Protein AF-A0A7C3H5M7-F1 (afdb_monomer)

Nearest PDB structures (foldseek):
  8q52-assembly1_A  TM=9.516E-01  e=8.101E-01  Escherichia coli K-12

Structure (mmCIF, N/CA/C/O backbone):
data_AF-A0A7C3H5M7-F1
#
_entry.id   AF-A0A7C3H5M7-F1
#
loop_
_atom_site.group_PDB
_atom_site.id
_atom_site.type_symbol
_atom_site.label_atom_id
_atom_site.label_alt_id
_atom_site.label_comp_id
_atom_site.label_asym_id
_atom_site.label_entity_id
_atom_site.label_seq_id
_atom_site.pdbx_PDB_ins_code
_atom_site.Cartn_x
_atom_site.Cartn_y
_atom_site.Cartn_z
_atom_site.occupancy
_atom_site.B_iso_or_equiv
_atom_site.auth_seq_id
_atom_site.auth_comp_id
_atom_site.auth_asym_id
_atom_site.auth_atom_id
_atom_site.pdbx_PDB_model_num
ATOM 1 N N . MET A 1 1 ? -19.807 23.633 55.716 1.00 58.22 1 MET A N 1
ATOM 2 C CA . MET A 1 1 ? -19.305 23.354 54.350 1.00 58.22 1 MET A CA 1
ATOM 3 C C . MET A 1 1 ? -20.456 23.546 53.366 1.00 58.22 1 MET A C 1
ATOM 5 O O . MET A 1 1 ? -21.461 22.860 53.487 1.00 58.22 1 MET A O 1
ATOM 9 N N . GLY A 1 2 ? -20.400 24.567 52.505 1.00 75.88 2 GLY A N 1
ATOM 10 C CA . GLY A 1 2 ? -21.560 25.015 51.722 1.00 75.88 2 GLY A CA 1
ATOM 11 C C . GLY A 1 2 ? -21.942 24.052 50.594 1.00 75.88 2 GLY A C 1
ATOM 12 O O . GLY A 1 2 ? -21.081 23.541 49.884 1.00 75.88 2 GLY A O 1
ATOM 13 N N . ARG A 1 3 ? -23.249 23.857 50.378 1.00 71.31 3 ARG A N 1
ATOM 14 C CA . ARG A 1 3 ? -23.833 23.004 49.318 1.00 71.31 3 ARG A CA 1
ATOM 15 C C . ARG A 1 3 ? -23.309 23.340 47.907 1.00 71.31 3 ARG A C 1
ATOM 17 O O . ARG A 1 3 ? -23.280 22.479 47.036 1.00 71.31 3 ARG A O 1
ATOM 24 N N . GLN A 1 4 ? -22.862 24.581 47.701 1.00 69.19 4 GLN A N 1
ATOM 25 C CA . GLN A 1 4 ? -22.246 25.072 46.462 1.00 69.19 4 GLN A CA 1
ATOM 26 C C . GLN A 1 4 ? -20.819 24.540 46.244 1.00 69.19 4 GLN A C 1
ATOM 28 O O . GLN A 1 4 ? -20.422 24.287 45.110 1.00 69.19 4 GLN A O 1
ATOM 33 N N . THR A 1 5 ? -20.058 24.322 47.320 1.00 73.12 5 THR A N 1
ATOM 34 C CA . THR A 1 5 ? -18.701 23.760 47.263 1.00 73.12 5 THR A CA 1
ATOM 35 C C . THR A 1 5 ? -18.741 22.282 46.876 1.00 73.12 5 THR A C 1
ATOM 37 O O . THR A 1 5 ? -17.943 21.856 46.046 1.00 73.12 5 THR A O 1
ATOM 40 N N . LEU A 1 6 ? -19.726 21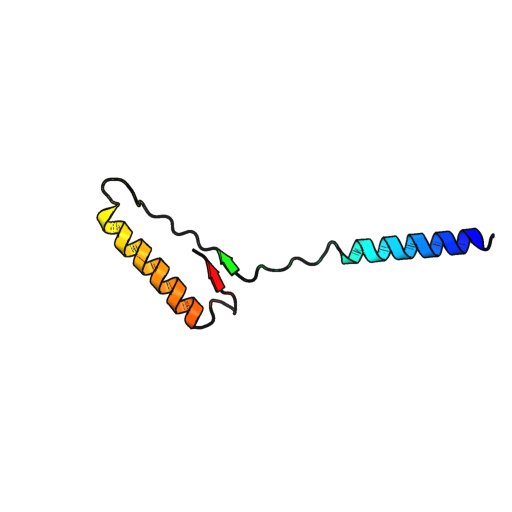.521 47.378 1.00 69.19 6 LEU A N 1
ATOM 41 C CA . LEU A 1 6 ? -19.930 20.121 46.975 1.00 69.19 6 LEU A CA 1
ATOM 42 C C . LEU A 1 6 ? -20.297 19.983 45.488 1.00 69.19 6 LEU A C 1
ATOM 44 O O . LEU A 1 6 ? -19.789 19.091 44.816 1.00 69.19 6 LEU A O 1
ATOM 48 N N . LYS A 1 7 ? -21.137 20.880 44.953 1.00 71.81 7 LYS A N 1
ATOM 49 C CA . LYS A 1 7 ? -21.507 20.870 43.526 1.00 71.81 7 LYS A CA 1
ATOM 50 C C . LYS A 1 7 ? -20.319 21.179 42.615 1.00 71.81 7 LYS A C 1
ATOM 52 O O . LYS A 1 7 ? -20.135 20.501 41.612 1.00 71.81 7 LYS A O 1
ATOM 57 N N . LYS A 1 8 ? -19.496 22.172 42.975 1.00 73.19 8 LYS A N 1
ATOM 58 C CA . LYS A 1 8 ? -18.289 22.523 42.209 1.00 73.19 8 LYS A CA 1
ATOM 59 C C . LYS A 1 8 ? -17.280 21.376 42.188 1.00 73.19 8 LYS A C 1
ATOM 61 O O . LYS A 1 8 ? -16.747 21.092 41.126 1.00 73.19 8 LYS A O 1
ATOM 66 N N . LEU A 1 9 ? -17.093 20.694 43.321 1.00 70.81 9 LEU A N 1
ATOM 67 C CA . LEU A 1 9 ? -16.191 19.546 43.433 1.00 70.81 9 LEU A CA 1
ATOM 68 C C . LEU A 1 9 ? -16.662 18.343 42.601 1.00 70.81 9 LEU A C 1
ATOM 70 O O . LEU A 1 9 ? -15.846 17.671 41.979 1.00 70.81 9 LEU A O 1
ATOM 74 N N . ALA A 1 10 ? -17.975 18.103 42.540 1.00 73.56 10 ALA A N 1
ATOM 75 C CA . ALA A 1 10 ? -18.543 17.060 41.688 1.00 73.56 10 ALA A CA 1
ATOM 76 C C . ALA A 1 10 ? -18.303 17.341 40.192 1.00 73.56 10 ALA A C 1
ATOM 78 O O . ALA A 1 10 ? -17.944 16.431 39.450 1.00 73.56 10 ALA A O 1
ATOM 79 N N . ILE A 1 11 ? -18.435 18.602 39.761 1.00 76.44 11 ILE A N 1
ATOM 80 C CA . ILE A 1 11 ? -18.229 19.007 38.360 1.00 76.44 11 ILE A CA 1
ATOM 81 C C . ILE A 1 11 ? -16.750 18.902 37.959 1.00 76.44 11 ILE A C 1
ATOM 83 O O . ILE A 1 11 ? -16.439 18.361 36.896 1.00 76.44 11 ILE A O 1
ATOM 87 N N . THR A 1 12 ? -15.819 19.362 38.803 1.00 70.00 12 THR A N 1
ATOM 88 C CA . THR A 1 12 ? -14.380 19.218 38.521 1.00 70.00 12 THR A CA 1
ATOM 89 C C . THR A 1 12 ? -13.925 17.762 38.543 1.00 70.00 12 THR A C 1
ATOM 91 O O . THR A 1 12 ? -13.101 17.386 37.713 1.00 70.00 12 THR A O 1
ATOM 94 N N . ALA A 1 13 ? -14.497 16.921 39.410 1.00 69.94 13 ALA A N 1
ATOM 95 C CA . ALA A 1 13 ? -14.226 15.485 39.405 1.00 69.94 13 ALA A CA 1
ATOM 96 C C . ALA A 1 13 ? -14.695 14.815 38.102 1.00 69.94 13 ALA A C 1
ATOM 98 O O . ALA A 1 13 ? -13.957 14.018 37.530 1.00 69.94 13 ALA A O 1
ATOM 99 N N . THR A 1 14 ? -15.872 15.183 37.579 1.00 67.94 14 THR A N 1
ATOM 100 C CA . THR A 1 14 ? -16.367 14.644 36.299 1.00 67.94 14 THR A CA 1
ATOM 101 C C . THR A 1 14 ? -15.575 15.129 35.081 1.00 67.94 14 THR A C 1
ATOM 103 O O . THR A 1 14 ? -15.407 14.382 34.123 1.00 67.94 14 THR A O 1
ATOM 106 N N . LEU A 1 15 ? -15.034 16.352 35.103 1.00 68.44 15 LEU A N 1
ATOM 107 C CA . LEU A 1 15 ? -14.191 16.854 34.009 1.00 68.44 15 LEU A CA 1
ATOM 108 C C . LEU A 1 15 ? -12.817 16.163 33.969 1.00 68.44 15 LEU A C 1
ATOM 110 O O . LEU A 1 15 ? -12.273 15.908 32.890 1.00 68.44 15 LEU A O 1
ATOM 114 N N . ALA A 1 16 ? -12.269 15.833 35.141 1.00 65.94 16 ALA A N 1
ATOM 115 C CA . ALA A 1 16 ? -10.998 15.129 35.262 1.00 65.94 16 ALA A CA 1
ATOM 116 C C . ALA A 1 16 ? -11.096 13.676 34.767 1.00 65.94 16 ALA A C 1
ATOM 118 O O . ALA A 1 16 ? -10.189 13.203 34.086 1.00 65.94 16 ALA A O 1
ATOM 119 N N . THR A 1 17 ? -12.209 12.983 35.036 1.00 64.38 17 THR A N 1
ATOM 120 C CA . THR A 1 17 ? -12.406 11.598 34.576 1.00 64.38 17 THR A CA 1
ATOM 121 C C . THR A 1 17 ? -12.644 11.500 33.069 1.00 64.38 17 THR A C 1
ATOM 123 O O . THR A 1 17 ? -12.127 10.580 32.442 1.00 64.38 17 THR A O 1
ATOM 126 N N . VAL A 1 18 ? -13.334 12.466 32.451 1.00 65.75 18 VAL A N 1
ATOM 127 C CA . VAL A 1 18 ? -13.507 12.515 30.983 1.00 65.75 18 VAL A CA 1
ATOM 128 C C . VAL A 1 18 ? -12.177 12.778 30.269 1.00 65.75 18 VAL A C 1
ATOM 130 O O . VAL A 1 18 ? -11.890 12.158 29.245 1.00 65.75 18 VAL A O 1
ATOM 133 N N . SER A 1 19 ? -11.323 13.633 30.839 1.00 64.12 19 SER A N 1
ATOM 134 C CA . SER A 1 19 ? -10.000 13.940 30.272 1.00 64.12 19 SER A CA 1
ATOM 135 C C . SER A 1 19 ? -9.049 12.733 30.258 1.00 64.12 19 SER A C 1
ATOM 137 O O . SER A 1 19 ? -8.170 12.664 29.404 1.00 64.12 19 SER A O 1
ATOM 139 N N . MET A 1 20 ? -9.238 11.760 31.157 1.00 62.31 20 MET A N 1
ATOM 140 C CA . MET A 1 20 ? -8.435 10.529 31.199 1.00 62.31 20 MET A CA 1
ATOM 141 C C . MET A 1 20 ? -8.887 9.455 30.198 1.00 62.31 20 MET A C 1
ATOM 143 O O . MET A 1 20 ? -8.102 8.573 29.864 1.00 62.31 20 MET A O 1
ATOM 147 N N . ILE A 1 21 ? -10.123 9.522 29.693 1.00 64.00 21 ILE A N 1
ATOM 148 C CA . ILE A 1 21 ? -10.631 8.570 28.688 1.00 64.00 21 ILE A CA 1
ATOM 149 C C . ILE A 1 21 ? -10.165 8.969 27.276 1.00 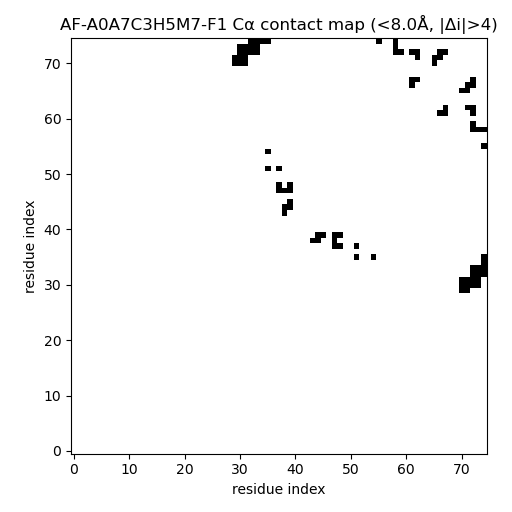64.00 21 ILE A C 1
ATOM 151 O O . ILE A 1 21 ? -9.959 8.109 26.421 1.00 64.00 21 ILE A O 1
ATOM 155 N N . GLY A 1 22 ? -9.946 10.265 27.028 1.00 59.81 22 GLY A N 1
ATOM 156 C CA . GLY A 1 22 ? -9.594 10.789 25.703 1.00 59.81 22 GLY A CA 1
ATOM 157 C C . GLY A 1 22 ? -8.136 10.594 25.264 1.00 59.81 22 GLY A C 1
ATOM 158 O O . GLY A 1 22 ? -7.844 10.752 24.083 1.00 59.81 22 GLY A O 1
ATOM 159 N N . THR A 1 23 ? -7.215 10.258 26.171 1.00 63.00 23 THR A N 1
ATOM 160 C CA . THR A 1 23 ? -5.763 10.262 25.893 1.00 63.00 23 THR A CA 1
ATOM 161 C C . THR A 1 23 ? -5.146 8.882 25.635 1.00 63.00 23 THR A C 1
ATOM 163 O O . THR A 1 23 ? -3.951 8.807 25.365 1.00 63.00 23 THR A O 1
ATOM 166 N N . GLY A 1 24 ? -5.925 7.792 25.685 1.00 59.00 24 GLY A N 1
ATOM 167 C CA . GLY A 1 24 ? -5.381 6.421 25.692 1.00 59.00 24 GLY A CA 1
ATOM 168 C C . GLY A 1 24 ? -5.725 5.510 24.508 1.00 59.00 24 GLY A C 1
ATOM 169 O O . GLY A 1 24 ? -5.187 4.406 24.435 1.00 59.00 24 GLY A O 1
ATOM 170 N N . LEU A 1 25 ? -6.599 5.910 23.581 1.00 62.03 25 LEU A N 1
ATOM 171 C CA . LEU A 1 25 ? -6.991 5.043 22.463 1.00 62.03 25 LEU A CA 1
ATOM 172 C C . LEU A 1 25 ? -6.083 5.273 21.252 1.00 62.03 25 LEU A C 1
ATOM 174 O O . LEU A 1 25 ? -6.398 6.036 20.342 1.00 62.03 25 LEU A O 1
ATOM 178 N N . ALA A 1 26 ? -4.942 4.584 21.236 1.00 61.88 26 ALA A N 1
ATOM 179 C CA . ALA A 1 26 ? -4.156 4.417 20.021 1.00 61.88 26 ALA A CA 1
ATOM 180 C C . ALA A 1 26 ? -4.910 3.470 19.071 1.00 61.88 26 ALA A C 1
ATOM 182 O O . ALA A 1 26 ? -4.804 2.247 19.170 1.00 61.88 26 ALA A O 1
ATOM 183 N N . PHE A 1 27 ? -5.708 4.031 18.162 1.00 64.88 27 PHE A N 1
ATOM 184 C CA . PHE A 1 27 ? -6.328 3.261 17.090 1.00 64.88 27 PHE A CA 1
ATOM 185 C C . PHE A 1 27 ? -5.236 2.802 16.122 1.00 64.88 27 PHE A C 1
ATOM 187 O O . PHE A 1 27 ? -4.654 3.602 15.389 1.00 64.88 27 PHE A O 1
ATOM 194 N N . ALA A 1 28 ? -4.928 1.505 16.137 1.00 65.19 28 ALA A N 1
ATOM 195 C CA . ALA A 1 28 ? -4.060 0.908 15.135 1.00 65.19 28 ALA A CA 1
ATOM 196 C C . ALA A 1 28 ? -4.737 1.061 13.769 1.00 65.19 28 ALA A C 1
ATOM 198 O O . ALA A 1 28 ? -5.748 0.404 13.533 1.00 65.19 28 ALA A O 1
ATOM 199 N N . GLY A 1 29 ? -4.176 1.903 12.895 1.00 68.25 29 GLY A N 1
ATOM 200 C CA . GLY A 1 29 ? -4.753 2.210 11.585 1.00 68.25 29 GLY A CA 1
ATOM 201 C C . GLY A 1 29 ? -5.189 0.958 10.820 1.00 68.25 29 GLY A C 1
ATOM 202 O O . GLY A 1 29 ? -4.538 -0.091 10.891 1.00 68.25 29 GLY A O 1
ATOM 203 N N . ASP A 1 30 ? -6.311 1.064 10.110 1.00 79.62 30 ASP A N 1
ATOM 204 C CA . ASP A 1 30 ? -6.944 -0.050 9.384 1.00 79.62 30 ASP A CA 1
ATOM 205 C C . ASP A 1 30 ? -6.080 -0.585 8.229 1.00 79.62 30 ASP A C 1
ATOM 207 O O . ASP A 1 30 ? -6.275 -1.706 7.747 1.00 79.62 30 ASP A O 1
ATOM 211 N N . THR A 1 31 ? -5.074 0.199 7.841 1.00 91.81 31 THR A N 1
ATOM 212 C CA . THR A 1 31 ? -4.206 -0.051 6.697 1.00 91.81 31 THR A CA 1
ATOM 213 C C . THR A 1 31 ? -2.734 -0.029 7.101 1.00 91.81 31 THR A C 1
ATOM 215 O O . THR A 1 31 ? -2.282 0.828 7.861 1.00 91.81 31 THR A O 1
ATOM 218 N N . ILE A 1 32 ? -1.975 -0.976 6.563 1.00 93.00 32 ILE A N 1
ATOM 219 C CA . ILE A 1 32 ? -0.523 -1.074 6.660 1.00 93.00 32 ILE A CA 1
ATOM 220 C C . ILE A 1 32 ? 0.070 -0.396 5.423 1.00 93.00 32 ILE A C 1
ATOM 222 O O . ILE A 1 32 ? -0.175 -0.832 4.299 1.00 93.00 32 ILE A O 1
ATOM 226 N N . LYS A 1 33 ? 0.864 0.655 5.633 1.00 93.31 33 LYS A N 1
ATOM 227 C CA . LYS A 1 33 ? 1.559 1.362 4.552 1.00 93.31 33 LYS A CA 1
ATOM 228 C C . LYS A 1 33 ? 2.849 0.640 4.180 1.00 93.31 33 LYS A C 1
ATOM 230 O O . LYS A 1 33 ? 3.638 0.295 5.059 1.00 93.31 33 LYS A O 1
ATOM 235 N N . VAL A 1 34 ? 3.068 0.442 2.889 1.00 93.81 34 VAL A N 1
ATOM 236 C CA . VAL A 1 34 ? 4.192 -0.298 2.318 1.00 93.81 34 VAL A CA 1
ATOM 237 C C . VAL A 1 34 ? 4.909 0.606 1.325 1.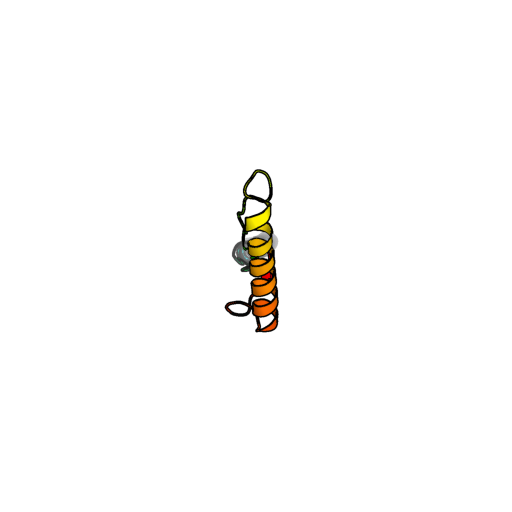00 93.81 34 VAL A C 1
ATOM 239 O O . VAL A 1 34 ? 4.402 0.865 0.247 1.00 93.81 34 VAL A O 1
ATOM 242 N N . GLY A 1 35 ? 6.110 1.069 1.662 1.00 93.12 35 GLY A N 1
ATOM 243 C CA . GLY A 1 35 ? 6.919 1.843 0.720 1.00 93.12 35 GLY A CA 1
ATOM 244 C C . GLY A 1 35 ? 7.592 0.941 -0.316 1.00 93.12 35 GLY A C 1
ATOM 245 O O . GLY A 1 35 ? 8.346 0.043 0.055 1.00 93.12 35 GLY A O 1
ATOM 246 N N . VAL A 1 36 ? 7.365 1.205 -1.605 1.00 91.00 36 VAL A N 1
ATOM 247 C CA . VAL A 1 36 ? 8.057 0.525 -2.714 1.00 91.00 36 VAL A CA 1
ATOM 248 C C . VAL A 1 36 ? 9.155 1.435 -3.263 1.00 91.00 36 VAL A C 1
ATOM 250 O O . VAL A 1 36 ? 8.892 2.354 -4.036 1.00 91.00 36 VAL A O 1
ATOM 253 N N . LEU A 1 37 ? 10.399 1.196 -2.847 1.00 91.06 37 LEU A N 1
ATOM 254 C CA . LEU A 1 37 ? 11.556 1.999 -3.250 1.00 91.06 37 LEU A CA 1
ATOM 255 C C . LEU A 1 37 ? 12.286 1.346 -4.428 1.00 91.06 37 LEU A C 1
ATOM 257 O O . LEU A 1 37 ? 13.080 0.434 -4.222 1.00 91.06 37 LEU A O 1
ATOM 261 N N . HIS A 1 38 ? 12.033 1.844 -5.640 1.00 88.75 38 HIS A N 1
ATOM 262 C CA . HIS A 1 38 ? 12.725 1.467 -6.880 1.00 88.75 38 HIS A CA 1
ATOM 263 C C . HIS A 1 38 ? 13.173 2.714 -7.664 1.00 88.75 38 HIS A C 1
ATOM 265 O O . HIS A 1 38 ? 12.557 3.780 -7.582 1.00 88.75 38 HIS A O 1
ATOM 271 N N . SER A 1 39 ? 14.220 2.568 -8.471 1.00 90.69 39 SER A N 1
ATOM 272 C CA . SER A 1 39 ? 14.695 3.534 -9.459 1.00 90.69 39 SER A CA 1
ATOM 273 C C . SER A 1 39 ? 13.726 3.595 -10.639 1.00 90.69 39 SER A C 1
ATOM 275 O O . SER A 1 39 ? 13.926 2.959 -11.666 1.00 90.69 39 SER A O 1
ATOM 277 N N . LEU A 1 40 ? 12.669 4.401 -10.528 1.00 88.69 40 LEU A N 1
ATOM 278 C CA . LEU A 1 40 ? 11.710 4.633 -11.623 1.00 88.69 40 LEU A CA 1
ATOM 279 C C . LEU A 1 40 ? 12.210 5.649 -12.669 1.00 88.69 40 LEU A C 1
ATOM 281 O O . LEU A 1 40 ? 11.477 6.037 -13.57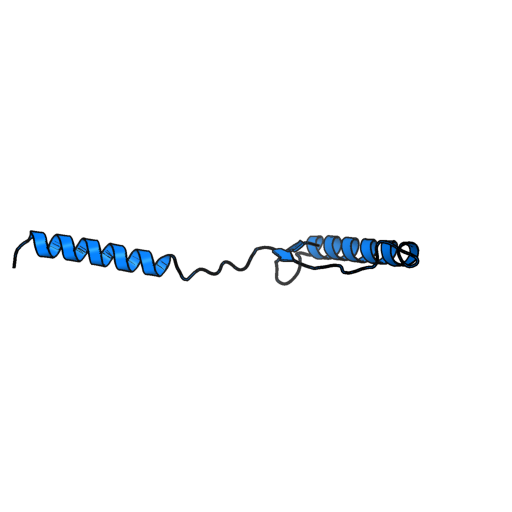6 1.00 88.69 40 LEU A O 1
ATOM 285 N N . SER A 1 41 ? 13.462 6.088 -12.548 1.00 88.12 41 SER A N 1
ATOM 286 C CA . SER A 1 41 ? 14.124 7.025 -13.456 1.00 88.12 41 SER A CA 1
ATOM 287 C C . SER A 1 41 ? 15.603 6.667 -13.623 1.00 88.12 41 SER A C 1
ATOM 289 O O . SER A 1 41 ? 16.185 6.030 -12.747 1.00 88.12 41 SER A O 1
ATOM 291 N N . GLY A 1 42 ? 16.224 7.102 -14.722 1.00 86.69 42 GLY A N 1
ATOM 292 C C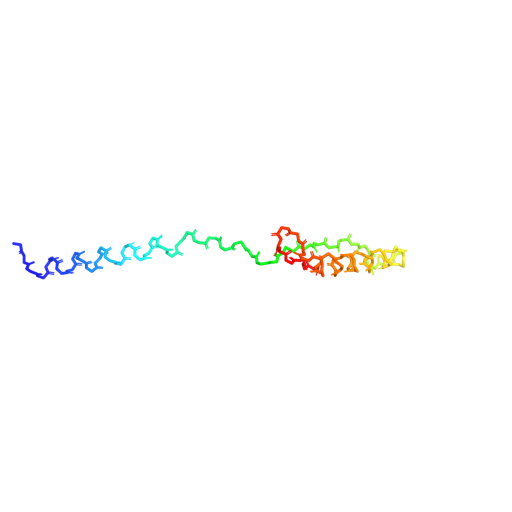A . GLY A 1 42 ? 17.619 6.782 -15.044 1.00 86.69 42 GLY A CA 1
ATOM 293 C C . GLY A 1 42 ? 17.770 5.465 -15.810 1.00 86.69 42 GLY A C 1
ATOM 294 O O . GLY A 1 42 ? 16.802 4.907 -16.320 1.00 86.69 42 GLY A O 1
ATOM 295 N N . THR A 1 43 ? 18.998 4.960 -15.916 1.00 86.38 43 THR A N 1
ATOM 296 C CA . THR A 1 43 ? 19.334 3.792 -16.755 1.00 86.38 43 THR A CA 1
ATOM 297 C C . THR A 1 43 ? 18.714 2.475 -16.276 1.00 86.38 43 THR A C 1
ATOM 299 O O . THR A 1 43 ? 18.619 1.533 -17.058 1.00 86.38 43 THR A O 1
ATOM 302 N N . MET A 1 44 ? 18.251 2.409 -15.025 1.00 84.62 44 MET A N 1
ATOM 303 C CA . MET A 1 44 ? 17.614 1.225 -14.432 1.00 84.62 44 MET A CA 1
ATOM 304 C C . MET A 1 44 ? 16.076 1.238 -14.494 1.00 84.62 44 MET A C 1
ATOM 306 O O . MET A 1 44 ? 15.447 0.215 -14.225 1.00 84.62 44 MET A O 1
ATOM 310 N N . ALA A 1 45 ? 15.458 2.347 -14.925 1.00 86.31 45 ALA A N 1
ATOM 311 C CA . ALA A 1 45 ? 14.002 2.523 -14.911 1.00 86.31 45 ALA A CA 1
ATOM 312 C C . ALA A 1 45 ? 13.232 1.443 -15.682 1.00 86.31 45 ALA A C 1
ATOM 314 O O . ALA A 1 45 ? 12.177 0.989 -15.237 1.00 86.31 45 ALA A O 1
ATOM 315 N N . ILE A 1 46 ? 13.767 1.003 -16.824 1.00 84.38 46 ILE A N 1
ATOM 316 C CA . ILE A 1 46 ? 13.104 0.016 -17.688 1.00 84.38 46 ILE A CA 1
ATOM 317 C C . ILE A 1 46 ? 12.993 -1.342 -16.981 1.00 84.38 46 ILE A C 1
ATOM 319 O O . ILE A 1 46 ? 11.925 -1.951 -16.989 1.00 84.38 46 ILE A O 1
ATOM 323 N N . SER A 1 47 ? 14.065 -1.798 -16.332 1.00 85.12 47 SER A N 1
ATOM 324 C CA . SER A 1 47 ? 14.085 -3.095 -15.644 1.00 85.12 47 SER A CA 1
ATOM 325 C C . SER A 1 47 ? 13.332 -3.074 -14.314 1.00 85.12 47 SER A C 1
ATOM 327 O O . SER A 1 47 ? 12.815 -4.103 -13.892 1.00 85.12 47 SER A O 1
ATOM 329 N N . GLU A 1 48 ? 13.249 -1.921 -13.648 1.00 87.56 48 GLU A N 1
ATOM 330 C CA . GLU A 1 48 ? 12.621 -1.809 -12.326 1.00 87.56 48 GLU A CA 1
ATOM 331 C C . GLU A 1 48 ? 11.119 -1.481 -12.370 1.00 87.56 48 GLU A C 1
ATOM 333 O O . GLU A 1 48 ? 10.398 -1.763 -11.408 1.00 87.56 48 GLU A O 1
ATOM 338 N N . THR A 1 49 ? 10.607 -0.955 -13.491 1.00 88.88 49 THR A N 1
ATOM 339 C CA . THR A 1 49 ? 9.166 -0.679 -13.654 1.00 88.88 49 THR A CA 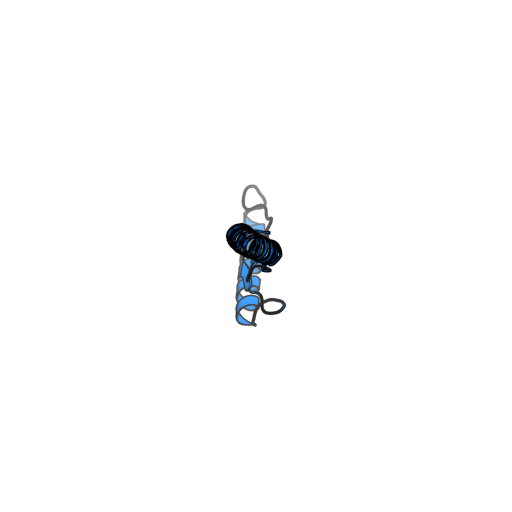1
ATOM 340 C C . THR A 1 49 ? 8.336 -1.962 -13.567 1.00 88.88 49 THR A C 1
ATOM 342 O O . THR A 1 49 ? 7.342 -2.006 -12.842 1.00 88.88 49 THR A O 1
ATOM 345 N N . THR A 1 50 ? 8.779 -3.039 -14.224 1.00 90.62 50 THR A N 1
ATOM 346 C CA . THR A 1 50 ? 8.101 -4.348 -14.175 1.00 90.62 50 THR A CA 1
ATOM 347 C C . THR A 1 50 ? 8.092 -4.928 -12.761 1.00 90.62 50 THR A C 1
ATOM 349 O O . THR A 1 50 ? 7.093 -5.508 -12.328 1.00 90.62 50 THR A O 1
ATOM 352 N N . LEU A 1 51 ? 9.170 -4.726 -12.001 1.00 91.38 51 LEU A N 1
ATOM 353 C CA . LEU A 1 51 ? 9.255 -5.160 -10.612 1.00 91.38 51 LEU A CA 1
ATOM 354 C C . LEU A 1 51 ? 8.296 -4.360 -9.719 1.00 91.38 51 LEU A C 1
ATOM 356 O O . LEU A 1 51 ? 7.567 -4.955 -8.927 1.00 91.38 51 LEU A O 1
ATOM 360 N N . LYS A 1 52 ? 8.228 -3.032 -9.888 1.00 92.50 52 LYS A N 1
ATOM 361 C CA . LYS A 1 52 ? 7.259 -2.167 -9.191 1.00 92.50 52 LYS A CA 1
ATOM 362 C C . LYS A 1 52 ? 5.816 -2.601 -9.478 1.00 92.50 52 LYS A C 1
ATOM 364 O O . LYS A 1 52 ? 5.032 -2.745 -8.542 1.00 92.50 52 LYS A O 1
ATOM 369 N N . ASP A 1 53 ? 5.473 -2.882 -10.731 1.00 93.88 53 ASP A N 1
ATOM 370 C CA . ASP A 1 53 ? 4.123 -3.336 -11.088 1.00 93.88 53 ASP A CA 1
ATOM 371 C C . ASP A 1 53 ? 3.808 -4.725 -10.515 1.00 93.88 53 ASP A C 1
ATOM 373 O O . ASP A 1 53 ? 2.694 -4.967 -10.048 1.00 93.88 53 ASP A O 1
ATOM 377 N N . THR A 1 54 ? 4.802 -5.613 -10.450 1.00 94.44 54 THR A N 1
ATOM 378 C CA . THR A 1 54 ? 4.654 -6.926 -9.805 1.00 94.44 54 THR A CA 1
ATOM 379 C C . THR A 1 54 ? 4.377 -6.780 -8.308 1.00 94.44 54 THR A C 1
ATOM 381 O O . THR A 1 54 ? 3.503 -7.465 -7.776 1.00 94.44 54 THR A O 1
ATOM 384 N N . VAL A 1 55 ? 5.066 -5.863 -7.619 1.00 95.31 55 VAL A N 1
ATOM 385 C CA . VAL A 1 55 ? 4.819 -5.572 -6.197 1.00 95.31 55 VAL A CA 1
ATOM 386 C C . VAL A 1 55 ? 3.400 -5.044 -5.984 1.00 95.31 55 VAL A C 1
ATOM 388 O O . VAL A 1 55 ? 2.685 -5.562 -5.128 1.00 95.31 55 VAL A O 1
ATOM 391 N N . LEU A 1 56 ? 2.950 -4.085 -6.797 1.00 95.69 56 LEU A N 1
ATOM 392 C CA . LEU A 1 56 ? 1.582 -3.563 -6.712 1.00 95.69 56 LEU A CA 1
ATOM 393 C C . LEU A 1 56 ? 0.526 -4.643 -6.987 1.00 95.69 56 LEU A C 1
ATOM 395 O O . LEU A 1 56 ? -0.473 -4.729 -6.272 1.00 95.69 56 LEU A O 1
ATOM 399 N N . MET A 1 57 ? 0.767 -5.514 -7.971 1.00 96.69 57 MET A N 1
ATOM 400 C CA . MET A 1 57 ? -0.095 -6.663 -8.249 1.00 96.69 57 MET A CA 1
ATOM 401 C C . MET A 1 57 ? -0.167 -7.616 -7.047 1.00 96.69 57 MET A C 1
ATOM 403 O O . MET A 1 57 ? -1.253 -8.068 -6.685 1.00 96.69 57 MET A O 1
ATOM 407 N N . MET A 1 58 ? 0.967 -7.921 -6.410 1.00 96.31 58 MET A N 1
ATOM 408 C CA . MET A 1 58 ? 1.005 -8.784 -5.225 1.00 96.31 58 MET A CA 1
ATOM 409 C C . MET A 1 58 ? 0.254 -8.166 -4.040 1.00 96.31 58 MET A C 1
ATOM 411 O O . MET A 1 58 ? -0.464 -8.878 -3.337 1.00 96.31 58 MET A O 1
ATOM 415 N N . ILE A 1 59 ? 0.355 -6.849 -3.850 1.00 96.44 59 ILE A N 1
ATOM 416 C CA . ILE A 1 59 ? -0.393 -6.111 -2.823 1.00 96.44 59 ILE A CA 1
ATOM 417 C C . ILE A 1 59 ? -1.906 -6.225 -3.057 1.00 96.44 59 ILE A C 1
ATOM 419 O O . ILE A 1 59 ? -2.648 -6.556 -2.128 1.00 96.44 59 ILE A O 1
ATOM 423 N N . ASP A 1 60 ? -2.373 -6.034 -4.294 1.00 96.38 60 ASP A N 1
ATOM 424 C CA . ASP A 1 60 ? -3.790 -6.198 -4.645 1.00 96.38 60 ASP A CA 1
ATOM 425 C C . ASP A 1 60 ? -4.277 -7.640 -4.412 1.00 96.38 60 ASP A C 1
ATOM 427 O O . ASP A 1 60 ? -5.311 -7.870 -3.778 1.00 96.38 60 ASP A O 1
ATOM 431 N N . GLN A 1 61 ? -3.499 -8.636 -4.845 1.00 97.62 61 GLN A N 1
ATOM 432 C CA . GLN A 1 61 ? -3.819 -10.046 -4.608 1.00 97.62 61 GLN A CA 1
ATOM 433 C C . GLN A 1 61 ? 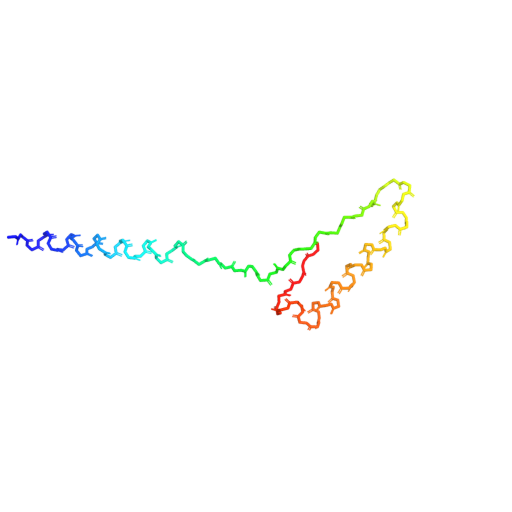-3.900 -10.381 -3.115 1.00 97.62 61 GLN A C 1
ATOM 435 O O . GLN A 1 61 ? -4.812 -11.099 -2.699 1.00 97.62 61 GLN A O 1
ATOM 440 N N . GLN A 1 62 ? -2.984 -9.860 -2.300 1.00 96.81 62 GLN A N 1
ATOM 441 C CA . GLN A 1 62 ? -2.998 -10.089 -0.859 1.00 96.81 62 GLN A CA 1
ATOM 442 C C . GLN A 1 62 ? -4.206 -9.417 -0.199 1.00 96.81 62 GLN A C 1
ATOM 444 O O . GLN A 1 62 ? -4.881 -10.028 0.628 1.00 96.81 62 GLN A O 1
ATOM 449 N N . ASN A 1 63 ? -4.550 -8.199 -0.614 1.00 96.25 63 ASN A N 1
ATOM 450 C CA . ASN A 1 63 ? -5.748 -7.505 -0.148 1.00 96.25 63 ASN A CA 1
ATOM 451 C C . ASN A 1 63 ? -7.039 -8.261 -0.491 1.00 96.25 63 ASN A C 1
ATOM 453 O O . ASN A 1 63 ? -7.945 -8.320 0.341 1.00 96.25 63 ASN A O 1
ATOM 457 N N . LYS A 1 64 ? -7.119 -8.886 -1.674 1.00 96.50 64 LYS A N 1
ATOM 458 C CA . LYS A 1 64 ? -8.240 -9.767 -2.054 1.00 96.50 64 LYS A CA 1
ATOM 459 C C . LYS A 1 64 ? -8.328 -11.026 -1.189 1.00 96.50 64 LYS A C 1
ATOM 461 O O . LYS A 1 64 ? -9.423 -11.538 -0.986 1.00 96.50 64 LYS A O 1
ATOM 466 N N . LYS A 1 65 ? -7.205 -11.497 -0.640 1.00 96.75 65 LYS A N 1
ATOM 467 C CA . LYS A 1 65 ? -7.134 -12.630 0.300 1.00 96.75 65 LYS A CA 1
ATOM 468 C C . LYS A 1 65 ? -7.391 -12.241 1.765 1.00 96.75 65 LYS A C 1
ATOM 470 O O . LYS A 1 65 ? -7.211 -13.073 2.647 1.00 96.75 65 LYS A O 1
ATOM 475 N N . GLY A 1 66 ? -7.816 -11.005 2.034 1.00 92.31 66 GLY A N 1
ATOM 476 C CA . GLY A 1 66 ? -8.087 -10.522 3.394 1.00 92.31 66 GLY A CA 1
ATOM 477 C C . 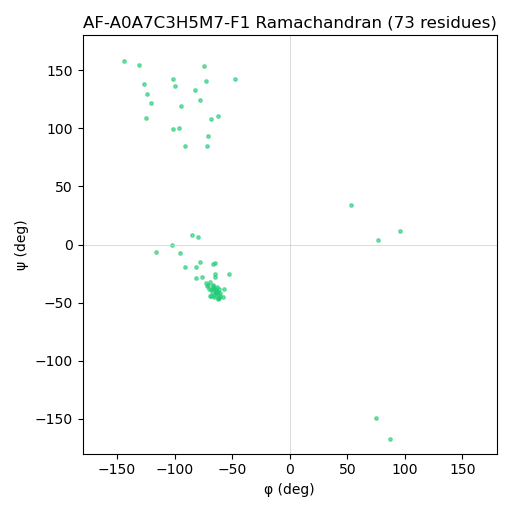GLY A 1 66 ? -6.926 -9.761 4.041 1.00 92.31 66 GLY A C 1
ATOM 478 O O . GLY A 1 66 ? -6.973 -9.478 5.236 1.00 92.31 66 GLY A O 1
ATOM 479 N N . GLY A 1 67 ? -5.902 -9.400 3.264 1.00 94.31 67 GLY A N 1
ATOM 480 C CA . GLY A 1 67 ? -4.793 -8.573 3.730 1.00 94.31 67 GLY A CA 1
ATOM 481 C C . GLY A 1 67 ? -3.814 -9.329 4.628 1.00 94.31 67 GLY A C 1
ATOM 482 O O . GLY A 1 67 ? -3.583 -10.527 4.459 1.00 94.31 67 GLY A O 1
ATOM 483 N N . VAL A 1 68 ? -3.191 -8.621 5.568 1.00 93.75 68 VAL A N 1
ATOM 484 C CA . VAL A 1 68 ? -2.239 -9.185 6.537 1.00 93.75 68 VAL A CA 1
ATOM 485 C C . VAL A 1 68 ? -2.771 -8.919 7.935 1.00 93.75 68 VAL A C 1
ATOM 487 O O . VAL A 1 68 ? -3.014 -7.77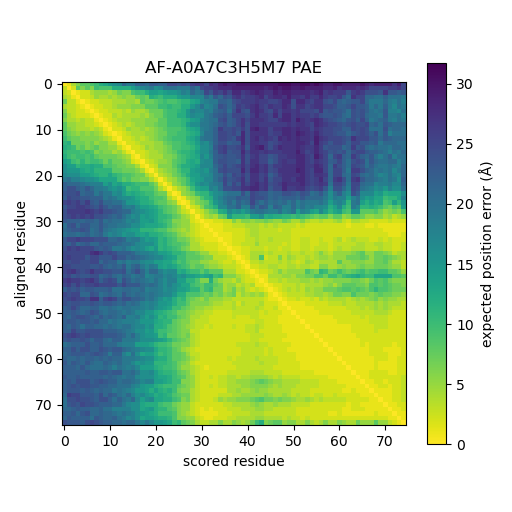1 8.296 1.00 93.75 68 VAL A O 1
ATOM 490 N N . LEU A 1 69 ? -2.989 -9.984 8.715 1.00 92.31 69 LEU A N 1
ATOM 491 C CA . LEU A 1 69 ? -3.614 -9.900 10.044 1.00 92.31 69 LEU A CA 1
ATOM 492 C C . LEU A 1 69 ? -4.969 -9.157 10.019 1.00 92.31 69 LEU A C 1
ATOM 494 O O . LEU A 1 69 ? -5.304 -8.424 10.945 1.00 92.31 69 LEU A O 1
ATOM 498 N N . GLY A 1 70 ? -5.728 -9.312 8.926 1.00 90.06 70 GLY A N 1
ATOM 499 C CA . GLY A 1 70 ? -7.014 -8.640 8.711 1.00 90.06 70 GLY A CA 1
ATOM 500 C C . GLY A 1 70 ? -6.921 -7.161 8.315 1.00 90.06 70 GLY A C 1
ATOM 501 O O . GLY A 1 70 ? -7.955 -6.515 8.171 1.00 90.06 70 GLY A O 1
ATOM 502 N N . LYS A 1 71 ? -5.712 -6.614 8.125 1.00 92.81 71 LYS A N 1
ATOM 503 C CA . LYS A 1 71 ? -5.482 -5.224 7.704 1.00 92.81 71 LYS A CA 1
ATOM 504 C C . LYS A 1 71 ? -5.152 -5.144 6.220 1.00 92.81 71 LYS A C 1
ATOM 506 O O . LYS A 1 71 ? -4.425 -5.991 5.694 1.00 92.81 71 LYS A O 1
ATOM 511 N N . LYS A 1 72 ? -5.652 -4.107 5.545 1.00 93.94 72 LYS A N 1
ATOM 512 C CA . LYS A 1 72 ? -5.320 -3.854 4.136 1.00 93.94 72 LYS A CA 1
ATOM 513 C C . LYS A 1 72 ? -3.906 -3.299 4.000 1.00 93.94 72 LYS A C 1
ATOM 515 O O . LYS A 1 72 ? -3.391 -2.673 4.916 1.00 93.94 72 LYS A O 1
ATOM 520 N N . LEU A 1 73 ? -3.291 -3.527 2.852 1.00 95.31 73 LEU A N 1
ATOM 521 C CA . LEU A 1 73 ? -2.004 -2.973 2.447 1.00 95.31 73 LEU A CA 1
ATOM 522 C C . LEU A 1 73 ? -2.242 -1.778 1.511 1.00 95.31 73 LEU A C 1
ATOM 524 O O . LEU A 1 73 ? -3.067 -1.874 0.601 1.00 95.31 73 LEU A O 1
ATOM 528 N N . GLU A 1 74 ? -1.510 -0.687 1.715 1.00 94.00 74 GLU A N 1
ATOM 529 C CA . GLU A 1 74 ? -1.475 0.510 0.859 1.00 94.00 74 GLU A CA 1
ATOM 530 C C . GLU A 1 74 ? -0.028 0.760 0.438 1.00 94.00 74 GLU A C 1
ATOM 532 O O . GLU A 1 74 ? 0.859 0.727 1.289 1.00 94.00 74 GLU A O 1
ATOM 537 N N . ALA A 1 75 ? 0.196 0.947 -0.862 1.00 87.56 75 ALA A N 1
ATOM 538 C CA . ALA A 1 75 ? 1.512 1.087 -1.483 1.00 87.56 75 ALA A CA 1
ATOM 539 C C . ALA A 1 75 ? 1.823 2.542 -1.842 1.00 87.56 75 ALA A C 1
ATOM 541 O O . ALA A 1 75 ? 0.870 3.229 -2.274 1.00 87.56 75 ALA A O 1
#

Secondary structure (DSSP, 8-state):
--HHHHHHHHHHHHHHHHHHHTT------SEEE-------SSTTHHHHHHHHHHHHHHHHHHHHTT-BTTBEEE-

Radius of gyration: 25.95 Å; Cα contacts (8 Å, |Δi|>4): 46; chains: 1; bounding box: 43×38×72 Å

pLDDT: mean 82.3, std 12.75, range [58.22, 97.62]

Mean predicted aligned error: 12.1 Å

Sequence (75 aa):
MGRQTLKKLAITATLATVSMIGTGLAFAGDTIKVGVLHSLSGTMAISETTLKDTVLMMIDQQNKKGGVLGKKLEA

Foldseek 3Di:
DDPVVVVVVVVVVVVVVVVVVPPPDPPPDLEDEDDDDDCCDDPCNVVCVVVVVVVVVVLVVCVVVCHPPNGHYDD

Solvent-accessible surface area (backbone atoms only — not comparable to full-atom values): 4614 Å² total; per-residue (Å²): 134,59,76,67,59,58,53,54,53,54,51,53,53,54,52,54,57,55,58,62,64,74,76,68,78,82,76,77,68,68,56,46,80,44,88,83,90,70,53,78,58,72,97,52,16,77,74,37,45,61,53,52,52,49,52,53,51,50,45,53,54,37,40,74,71,49,33,59,97,75,24,39,67,44,113